Protein AF-A0AAF0HZY5-F1 (afdb_monomer_lite)

Structure (mmCIF, N/CA/C/O backbone):
data_AF-A0AAF0HZY5-F1
#
_entry.id   AF-A0AAF0HZY5-F1
#
loop_
_atom_site.group_PDB
_atom_site.id
_atom_site.type_symbol
_atom_site.label_atom_id
_atom_site.label_alt_id
_atom_site.label_comp_id
_atom_site.label_asym_id
_atom_site.label_entity_id
_atom_site.label_seq_id
_atom_site.pdbx_PDB_ins_code
_atom_site.Cartn_x
_atom_site.Cartn_y
_atom_site.Cartn_z
_atom_site.occupancy
_atom_site.B_iso_or_equiv
_atom_site.auth_seq_id
_atom_site.auth_comp_id
_atom_site.auth_asym_id
_atom_site.auth_atom_id
_atom_site.pdbx_PDB_model_num
ATOM 1 N N . MET A 1 1 ? -10.922 18.268 17.983 1.00 35.72 1 MET A N 1
ATOM 2 C CA . MET A 1 1 ? -12.065 17.343 17.837 1.00 35.72 1 MET A CA 1
ATOM 3 C C . MET A 1 1 ? -12.257 17.090 16.351 1.00 35.72 1 MET A C 1
ATOM 5 O O . MET A 1 1 ? -12.787 17.959 15.672 1.00 35.72 1 MET A O 1
ATOM 9 N N . PHE A 1 2 ? -11.753 15.974 15.823 1.00 40.12 2 PHE A N 1
ATOM 10 C CA . PHE A 1 2 ? -12.024 15.598 14.436 1.00 40.12 2 PHE A CA 1
ATOM 11 C C . PHE A 1 2 ? -13.422 14.986 14.375 1.00 40.12 2 PHE A C 1
ATOM 13 O O . PHE A 1 2 ? -13.675 13.883 14.854 1.00 40.12 2 PHE A O 1
ATOM 20 N N . SER A 1 3 ? -14.362 15.795 13.893 1.00 37.75 3 SER A N 1
ATOM 21 C CA . SER A 1 3 ? -15.756 15.419 13.715 1.00 37.75 3 SER A CA 1
ATOM 22 C C . SER A 1 3 ? -15.888 14.276 12.715 1.00 37.75 3 SER A C 1
ATOM 24 O O . SER A 1 3 ? -15.423 14.371 11.585 1.00 37.75 3 SER A O 1
ATOM 26 N N . ARG A 1 4 ? -16.597 13.238 13.165 1.00 53.62 4 ARG A N 1
ATOM 27 C CA . ARG A 1 4 ? -17.227 12.132 12.429 1.00 53.62 4 ARG A CA 1
ATOM 28 C C . ARG A 1 4 ? -17.635 12.485 10.987 1.00 53.62 4 ARG A C 1
ATOM 30 O O . ARG A 1 4 ? -18.792 12.819 10.733 1.00 53.62 4 ARG A O 1
ATOM 37 N N . LEU A 1 5 ? -16.719 12.333 10.035 1.00 50.88 5 LEU A N 1
ATOM 38 C CA . LEU A 1 5 ? -17.015 12.389 8.603 1.00 50.88 5 LEU A CA 1
ATOM 39 C C . LEU A 1 5 ? -17.032 10.983 7.997 1.00 50.88 5 LEU A C 1
ATOM 41 O O . LEU A 1 5 ? -16.390 10.716 6.993 1.00 50.88 5 LEU A O 1
ATOM 45 N N . ILE A 1 6 ? -17.879 10.106 8.543 1.00 53.88 6 ILE A N 1
ATOM 46 C CA . ILE A 1 6 ? -18.471 9.033 7.733 1.00 53.88 6 ILE A CA 1
ATOM 47 C C . ILE A 1 6 ? -19.666 9.662 7.004 1.00 53.88 6 ILE A C 1
ATOM 49 O O . ILE A 1 6 ? -20.825 9.478 7.371 1.00 53.88 6 ILE A O 1
ATOM 53 N N . ARG A 1 7 ? -19.389 10.520 6.017 1.00 43.50 7 ARG A N 1
ATOM 54 C CA . ARG A 1 7 ? -20.406 11.116 5.140 1.00 43.50 7 ARG A CA 1
ATOM 55 C C . ARG A 1 7 ? -20.043 10.824 3.692 1.00 43.50 7 ARG A C 1
ATOM 57 O O . ARG A 1 7 ? -19.368 11.606 3.039 1.00 43.50 7 ARG A O 1
ATOM 64 N N . GLY A 1 8 ? -20.573 9.706 3.207 1.00 43.16 8 GLY A N 1
ATOM 65 C CA . GLY A 1 8 ? -20.748 9.453 1.785 1.00 43.16 8 GLY A CA 1
ATOM 66 C C . GLY A 1 8 ? -19.624 8.651 1.152 1.00 43.16 8 GLY A C 1
ATOM 67 O O . GLY A 1 8 ? -18.660 9.205 0.637 1.00 43.16 8 GLY A O 1
ATOM 68 N N . TRP A 1 9 ? -19.857 7.347 1.027 1.00 47.81 9 TRP A N 1
ATOM 69 C CA . TRP A 1 9 ? -19.315 6.498 -0.037 1.00 47.81 9 TRP A CA 1
ATOM 70 C C . TRP A 1 9 ? -19.833 6.959 -1.425 1.00 47.81 9 TRP A C 1
ATOM 72 O O . TRP A 1 9 ? -20.389 6.184 -2.194 1.00 47.81 9 TRP A O 1
ATOM 82 N N . GLY A 1 10 ? -19.733 8.258 -1.723 1.00 48.91 10 GLY A N 1
ATOM 83 C CA . GLY A 1 10 ? -20.044 8.857 -3.022 1.00 48.91 10 GLY A CA 1
ATOM 84 C C . GLY A 1 10 ? -18.838 8.850 -3.961 1.00 48.91 10 GLY A C 1
ATOM 85 O O . GLY A 1 10 ? -19.007 8.876 -5.174 1.00 48.91 10 GLY A O 1
ATOM 86 N N . ASN A 1 11 ? -17.627 8.724 -3.411 1.00 62.06 11 ASN A N 1
ATOM 87 C CA . ASN A 1 11 ? -16.395 8.540 -4.166 1.00 62.06 11 ASN A CA 1
ATOM 88 C C . ASN A 1 11 ? -15.749 7.236 -3.710 1.00 62.06 11 ASN A C 1
ATOM 90 O O . ASN A 1 11 ? -15.389 7.095 -2.545 1.00 62.06 11 ASN A O 1
ATOM 94 N N . LYS A 1 12 ? -15.652 6.263 -4.613 1.00 81.75 12 LYS A N 1
ATOM 95 C CA . LYS A 1 12 ? -15.079 4.949 -4.319 1.00 81.75 12 LYS A CA 1
ATOM 96 C C . LYS A 1 12 ? -13.620 5.100 -3.824 1.00 81.75 12 LYS A C 1
ATOM 98 O O . LYS A 1 12 ? -12.909 5.896 -4.443 1.00 81.75 12 LYS A O 1
ATOM 103 N N . PRO A 1 13 ? -13.173 4.427 -2.743 1.00 84.19 13 PRO A N 1
ATOM 104 C CA . PRO A 1 13 ? -11.830 4.608 -2.172 1.00 84.19 13 PRO A CA 1
ATOM 105 C C . PRO A 1 13 ? -10.700 4.496 -3.199 1.00 84.19 13 PRO A C 1
ATOM 107 O O . PRO A 1 13 ? -9.785 5.311 -3.204 1.00 84.19 13 PRO A O 1
ATOM 110 N N . GLU A 1 14 ? -10.822 3.582 -4.159 1.00 85.12 14 GLU A N 1
ATOM 111 C CA . GLU A 1 14 ? -9.851 3.396 -5.237 1.00 85.12 14 GLU A CA 1
ATOM 112 C C . GLU A 1 14 ? -9.713 4.612 -6.177 1.00 85.12 14 GLU A C 1
ATOM 114 O O . GLU A 1 14 ? -8.709 4.781 -6.860 1.00 85.12 14 GLU A O 1
ATOM 119 N N . LYS A 1 15 ? -10.718 5.497 -6.210 1.00 85.69 15 LYS A N 1
ATOM 120 C CA . LYS A 1 15 ? -10.657 6.775 -6.938 1.00 85.69 15 LYS A CA 1
ATOM 121 C C . LYS A 1 15 ? -10.085 7.912 -6.097 1.00 85.69 15 LYS A C 1
ATOM 123 O O . LYS A 1 15 ? -9.658 8.911 -6.664 1.00 85.69 15 LYS A O 1
ATOM 128 N N . GLN A 1 16 ? -10.145 7.797 -4.770 1.00 88.06 16 GLN A N 1
ATOM 129 C CA . GLN A 1 16 ? -9.599 8.796 -3.848 1.00 88.06 16 GLN A CA 1
ATOM 130 C C . GLN A 1 16 ? -8.092 8.618 -3.653 1.00 88.06 16 GLN A C 1
ATOM 132 O O . GLN A 1 16 ? -7.398 9.602 -3.419 1.00 88.06 16 GLN A O 1
ATOM 137 N N . TYR A 1 17 ? -7.609 7.382 -3.796 1.00 91.75 17 TYR A N 1
ATOM 138 C CA . TYR A 1 17 ? -6.205 7.005 -3.640 1.00 91.75 17 TYR A CA 1
ATOM 139 C C . TYR A 1 17 ? -5.677 6.327 -4.919 1.00 91.75 17 TYR A C 1
ATOM 141 O O . TYR A 1 17 ? -5.406 5.120 -4.918 1.00 91.75 17 TYR A O 1
ATOM 149 N N . PRO A 1 18 ? -5.642 7.037 -6.064 1.00 92.44 18 PRO A N 1
ATOM 150 C CA . PRO A 1 18 ? -5.316 6.438 -7.356 1.00 92.44 18 PRO A CA 1
ATOM 151 C C . PRO A 1 18 ? -3.874 5.925 -7.444 1.00 92.44 18 PRO A C 1
ATOM 153 O O . PRO A 1 18 ? -3.650 4.902 -8.094 1.00 92.44 18 PRO A O 1
ATOM 156 N N . ALA A 1 19 ? -2.905 6.583 -6.797 1.00 93.19 19 ALA A N 1
ATOM 157 C CA . ALA A 1 19 ? -1.509 6.149 -6.848 1.00 93.19 19 ALA A CA 1
ATOM 158 C C . ALA A 1 19 ? -1.322 4.827 -6.089 1.00 93.19 19 ALA A C 1
ATOM 160 O O . ALA A 1 19 ? -0.772 3.862 -6.625 1.00 93.19 19 ALA A O 1
ATOM 161 N N . LEU A 1 20 ? -1.870 4.746 -4.875 1.00 94.00 20 LEU A N 1
ATOM 162 C CA . LEU A 1 20 ? -1.864 3.530 -4.072 1.00 94.00 20 LEU A CA 1
ATOM 163 C C . LEU A 1 20 ? -2.684 2.412 -4.727 1.00 94.00 20 LEU A C 1
ATOM 165 O O . LEU A 1 20 ? -2.265 1.259 -4.719 1.00 94.00 20 LEU A O 1
ATOM 169 N N . THR A 1 21 ? -3.816 2.736 -5.354 1.00 94.25 21 THR A N 1
ATOM 170 C CA . THR A 1 21 ? -4.608 1.751 -6.109 1.00 94.25 21 THR A CA 1
ATOM 171 C C . THR A 1 21 ? -3.794 1.142 -7.244 1.00 94.25 21 THR A C 1
ATOM 173 O O . THR A 1 21 ? -3.762 -0.080 -7.381 1.00 94.25 21 THR A O 1
ATOM 176 N N . GLY A 1 22 ? -3.126 1.974 -8.049 1.00 91.88 22 GLY A N 1
ATOM 177 C CA . GLY A 1 22 ? -2.277 1.503 -9.142 1.00 91.88 22 GLY A CA 1
ATOM 178 C C . GLY A 1 22 ? -1.144 0.612 -8.639 1.00 91.88 22 GLY A C 1
ATOM 179 O O . GLY A 1 22 ? -0.914 -0.459 -9.190 1.00 91.88 22 GLY A O 1
ATOM 180 N N . MET A 1 23 ? -0.494 1.001 -7.541 1.00 93.94 23 MET A N 1
ATOM 181 C CA . MET A 1 23 ? 0.536 0.187 -6.896 1.00 93.94 23 MET A CA 1
ATOM 182 C C . MET A 1 23 ? 0.004 -1.200 -6.508 1.00 93.94 23 MET A C 1
ATOM 184 O O . MET A 1 23 ? 0.557 -2.208 -6.936 1.00 93.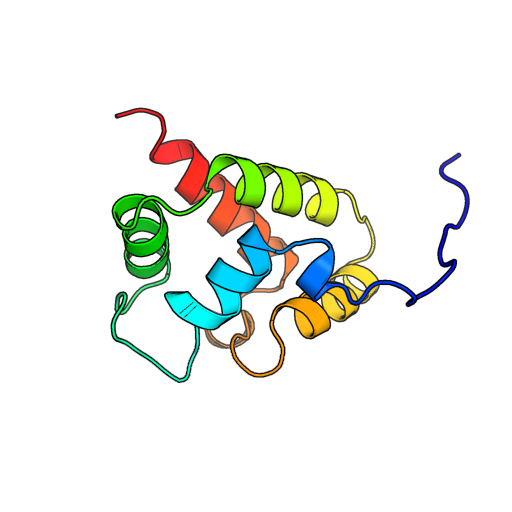94 23 MET A O 1
ATOM 188 N N . LEU A 1 24 ? -1.098 -1.264 -5.756 1.00 93.69 24 LEU A N 1
ATOM 189 C CA . LEU A 1 24 ? -1.620 -2.529 -5.231 1.00 93.69 24 LEU A CA 1
ATOM 190 C C . LEU A 1 24 ? -2.189 -3.447 -6.311 1.00 93.69 24 LEU A C 1
ATOM 192 O O . LEU A 1 24 ? -2.003 -4.655 -6.241 1.00 93.69 24 LEU A O 1
ATOM 196 N N . ARG A 1 25 ? -2.892 -2.881 -7.295 1.00 93.00 25 ARG A N 1
ATOM 197 C CA . ARG A 1 25 ? -3.622 -3.667 -8.297 1.00 93.00 25 ARG A CA 1
ATOM 198 C C . ARG A 1 25 ? -2.823 -3.995 -9.548 1.00 93.00 25 ARG A C 1
ATOM 200 O O . ARG A 1 25 ? -3.252 -4.847 -10.311 1.00 93.00 25 ARG A O 1
ATOM 207 N N . VAL A 1 26 ? -1.716 -3.301 -9.796 1.00 90.44 26 VAL A N 1
ATOM 208 C CA . VAL A 1 26 ? -0.891 -3.532 -10.991 1.00 90.44 26 VAL A CA 1
ATOM 209 C C . VAL A 1 26 ? 0.447 -4.134 -10.598 1.00 90.44 26 VAL A C 1
ATOM 211 O O . VAL A 1 26 ? 0.785 -5.211 -11.066 1.00 90.44 26 VAL A O 1
ATOM 214 N N . PHE A 1 27 ? 1.188 -3.470 -9.710 1.00 90.69 27 PHE A N 1
ATOM 215 C CA . PHE A 1 27 ? 2.566 -3.861 -9.401 1.00 90.69 27 PHE A CA 1
ATOM 216 C C . PHE A 1 27 ? 2.648 -4.968 -8.359 1.00 90.69 27 PHE A C 1
ATOM 218 O O . PHE A 1 27 ? 3.509 -5.834 -8.450 1.00 90.69 27 PHE A O 1
ATOM 225 N N . LEU A 1 28 ? 1.767 -4.923 -7.361 1.00 90.06 28 LEU A N 1
ATOM 226 C CA . LEU A 1 28 ? 1.745 -5.881 -6.258 1.00 90.06 28 LEU A CA 1
ATOM 227 C C . LEU A 1 28 ? 0.623 -6.918 -6.417 1.00 90.06 28 LEU A C 1
ATOM 229 O O . LEU A 1 28 ? 0.357 -7.664 -5.478 1.00 90.06 28 LEU A O 1
ATOM 233 N N . SER A 1 29 ? -0.059 -6.967 -7.567 1.00 88.75 29 SER A N 1
ATOM 234 C CA . SER A 1 29 ? -1.165 -7.908 -7.759 1.00 88.75 29 SER A CA 1
ATOM 235 C C . SER A 1 29 ? -0.687 -9.353 -7.617 1.00 88.75 29 SER A C 1
ATOM 237 O O . SER A 1 29 ? 0.350 -9.743 -8.140 1.00 88.75 29 SER A O 1
ATOM 239 N N . CYS A 1 30 ? -1.481 -10.185 -6.948 1.00 80.12 30 CYS A N 1
ATOM 240 C CA . CYS A 1 30 ? -1.245 -11.621 -6.830 1.00 80.12 30 CYS A CA 1
ATOM 241 C C . CYS A 1 30 ? -1.539 -12.400 -8.122 1.00 80.12 30 CYS A C 1
ATOM 243 O O . CYS A 1 30 ? -1.320 -13.611 -8.165 1.00 80.12 30 CYS A O 1
ATOM 245 N N . HIS A 1 31 ? -2.042 -11.726 -9.160 1.00 77.81 31 HIS A N 1
ATOM 246 C CA . HIS A 1 31 ? -2.332 -12.324 -10.460 1.00 77.81 31 HIS A CA 1
ATOM 247 C C . HIS A 1 31 ? -1.170 -12.219 -11.454 1.00 77.81 31 HIS A C 1
ATOM 249 O O . HIS A 1 31 ? -1.200 -12.913 -12.472 1.00 77.81 31 HIS A O 1
ATOM 255 N N . HIS A 1 32 ? -0.159 -11.395 -11.163 1.00 69.94 32 HIS A N 1
ATOM 256 C CA . HIS A 1 32 ? 0.973 -11.142 -12.051 1.00 69.94 32 HIS A CA 1
ATOM 257 C C . HIS A 1 32 ? 2.282 -11.087 -11.252 1.00 69.94 32 HIS A C 1
ATOM 259 O O . HIS A 1 32 ? 2.386 -10.343 -10.284 1.00 69.94 32 HIS A O 1
ATOM 265 N N . ASP A 1 33 ? 3.290 -11.857 -11.662 1.00 71.25 33 ASP A N 1
ATOM 266 C CA . ASP A 1 33 ? 4.644 -11.881 -11.083 1.00 71.25 33 ASP A CA 1
ATOM 267 C C . ASP A 1 33 ? 5.666 -11.090 -11.923 1.00 71.25 33 ASP A C 1
ATOM 269 O O . ASP A 1 33 ? 6.869 -11.115 -11.662 1.00 71.25 33 ASP A O 1
ATOM 273 N N . ASP A 1 34 ? 5.181 -10.315 -12.898 1.00 79.19 34 ASP A N 1
ATOM 274 C CA . ASP A 1 34 ? 5.992 -9.582 -13.879 1.00 79.19 34 ASP A CA 1
ATOM 275 C C . ASP A 1 34 ? 6.899 -8.498 -13.258 1.00 79.19 34 ASP A C 1
ATOM 277 O O . ASP A 1 34 ? 7.847 -8.035 -13.895 1.00 79.19 34 ASP A O 1
ATOM 281 N N . PHE A 1 35 ? 6.619 -8.077 -12.019 1.00 80.31 35 PHE A N 1
ATOM 282 C CA . PHE A 1 35 ? 7.271 -6.934 -11.368 1.00 80.31 35 PHE A CA 1
ATOM 283 C C . PHE A 1 35 ? 8.245 -7.304 -10.242 1.00 80.31 35 PHE A C 1
ATOM 285 O O . PHE A 1 35 ? 8.885 -6.408 -9.687 1.00 80.31 35 PHE A O 1
ATOM 292 N N . GLY A 1 36 ? 8.394 -8.590 -9.913 1.00 82.50 36 GLY A N 1
ATOM 293 C CA . GLY A 1 36 ? 9.333 -9.068 -8.894 1.00 82.50 36 GLY A CA 1
ATOM 294 C C . GLY A 1 36 ? 8.813 -10.263 -8.098 1.00 82.50 36 GLY A C 1
ATOM 295 O O . GLY A 1 36 ? 7.641 -10.612 -8.175 1.00 82.50 36 GLY A O 1
ATO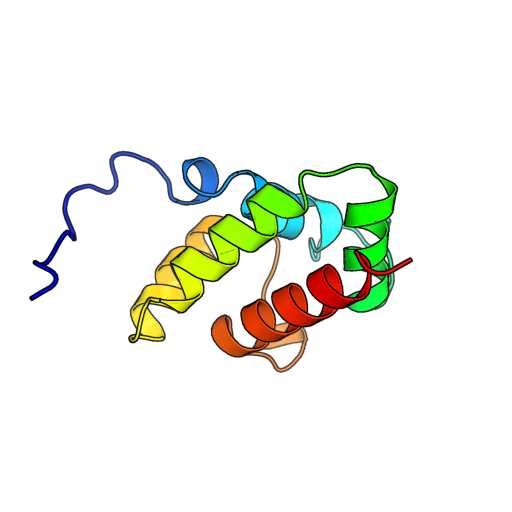M 296 N N . ASN A 1 37 ? 9.687 -10.874 -7.293 1.00 83.06 37 ASN A N 1
ATOM 297 C CA . ASN A 1 37 ? 9.332 -11.997 -6.413 1.00 83.06 37 ASN A CA 1
ATOM 298 C C . ASN A 1 37 ? 9.189 -11.568 -4.945 1.00 83.06 37 ASN A C 1
ATOM 300 O O . ASN A 1 37 ? 8.643 -12.303 -4.123 1.00 83.06 37 ASN A O 1
ATOM 304 N N . THR A 1 38 ? 9.695 -10.383 -4.602 1.00 88.19 38 THR A N 1
ATOM 305 C CA . THR A 1 38 ? 9.631 -9.795 -3.259 1.00 88.19 38 THR A CA 1
ATOM 306 C C . THR A 1 38 ? 8.931 -8.439 -3.287 1.00 88.19 38 THR A C 1
ATOM 308 O O . THR A 1 38 ? 8.915 -7.762 -4.315 1.00 88.19 38 THR A O 1
ATOM 311 N N . LEU A 1 39 ? 8.376 -8.013 -2.145 1.00 88.12 39 LEU A N 1
ATOM 312 C CA . LEU A 1 39 ? 7.760 -6.687 -2.019 1.00 88.12 39 LEU A CA 1
ATOM 313 C C . LEU A 1 39 ? 8.748 -5.569 -2.366 1.00 88.12 39 LEU A C 1
ATOM 315 O O . LEU A 1 39 ? 8.369 -4.608 -3.022 1.00 88.12 39 LEU A O 1
ATOM 319 N N . GLU A 1 40 ? 10.008 -5.695 -1.956 1.00 89.44 40 GLU A N 1
ATOM 320 C CA . GLU A 1 40 ? 11.058 -4.726 -2.267 1.00 89.44 40 GLU A CA 1
ATOM 321 C C . GLU A 1 40 ? 11.301 -4.611 -3.776 1.00 89.44 40 GLU A C 1
ATOM 323 O O . GLU A 1 40 ? 11.333 -3.502 -4.298 1.00 89.44 40 GLU A O 1
ATOM 328 N N . GLU A 1 41 ? 11.409 -5.734 -4.490 1.00 88.88 41 GLU A N 1
ATOM 329 C CA . GLU A 1 41 ? 11.572 -5.731 -5.950 1.00 88.88 41 GLU A CA 1
ATOM 330 C C . GLU A 1 41 ? 10.353 -5.130 -6.659 1.00 88.88 41 GLU A C 1
ATOM 332 O O . GLU A 1 41 ? 10.508 -4.310 -7.561 1.00 88.88 41 GLU A O 1
ATOM 337 N N . MET A 1 42 ? 9.140 -5.478 -6.219 1.00 90.94 42 MET A N 1
ATOM 338 C CA . MET A 1 42 ? 7.900 -4.935 -6.787 1.00 90.94 42 MET A CA 1
ATOM 339 C C . MET A 1 42 ? 7.774 -3.423 -6.557 1.00 90.94 42 MET A C 1
ATOM 341 O O . MET A 1 42 ? 7.375 -2.678 -7.45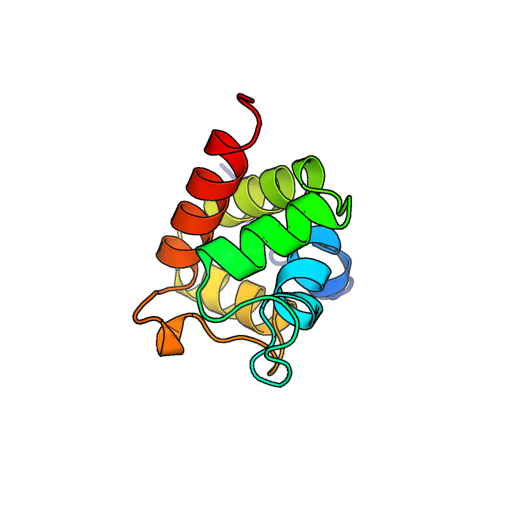7 1.00 90.94 42 MET A O 1
ATOM 345 N N . LEU A 1 43 ? 8.140 -2.941 -5.365 1.00 90.75 43 LEU A N 1
ATOM 346 C CA . LEU A 1 43 ? 8.170 -1.511 -5.050 1.00 90.75 43 LEU A CA 1
ATOM 347 C C . LEU A 1 43 ? 9.260 -0.785 -5.842 1.00 90.75 43 LEU A C 1
ATOM 349 O O . LEU A 1 43 ? 9.004 0.300 -6.363 1.00 90.75 43 LEU A O 1
ATOM 353 N N . GLN A 1 44 ? 10.433 -1.396 -6.011 1.00 89.56 44 GLN A N 1
ATOM 354 C CA . GLN A 1 44 ? 11.488 -0.836 -6.847 1.00 89.56 44 GLN A CA 1
ATOM 355 C C . GLN A 1 44 ? 11.026 -0.727 -8.304 1.00 89.56 44 GLN A C 1
ATOM 357 O O . GLN A 1 44 ? 11.237 0.311 -8.933 1.00 89.56 44 GLN A O 1
ATOM 362 N N . SER A 1 45 ? 10.330 -1.745 -8.821 1.00 89.81 45 SER A N 1
ATOM 363 C CA . SER A 1 45 ? 9.708 -1.723 -10.147 1.00 89.81 45 SER A CA 1
ATOM 364 C C . SER A 1 45 ? 8.717 -0.568 -10.288 1.00 89.81 45 SER A C 1
ATOM 366 O O . SER A 1 45 ? 8.740 0.117 -11.310 1.00 89.81 45 SER A O 1
ATOM 368 N N . TYR A 1 46 ? 7.902 -0.280 -9.268 1.00 90.12 46 TYR A N 1
ATOM 369 C CA . TYR A 1 46 ? 7.013 0.890 -9.261 1.00 90.12 46 TYR A CA 1
ATOM 370 C C . TYR A 1 46 ? 7.795 2.205 -9.441 1.00 90.12 46 TYR A C 1
ATOM 372 O O . TYR A 1 46 ? 7.414 3.049 -10.255 1.00 90.12 46 TYR A O 1
ATOM 380 N N . VAL A 1 47 ? 8.931 2.363 -8.754 1.00 88.81 47 VAL A N 1
ATOM 381 C CA . VAL A 1 47 ? 9.805 3.541 -8.898 1.00 88.81 47 VAL A CA 1
ATOM 382 C C . VAL A 1 47 ? 10.455 3.600 -10.285 1.00 88.81 47 VAL A C 1
ATOM 384 O O . VAL A 1 47 ? 10.427 4.646 -10.936 1.00 88.81 47 VAL A O 1
ATOM 387 N N . THR A 1 48 ? 10.998 2.483 -10.777 1.00 89.00 48 THR A N 1
ATOM 388 C CA . THR A 1 48 ? 11.673 2.403 -12.084 1.00 89.00 48 THR A CA 1
ATOM 389 C C . THR A 1 48 ? 10.730 2.697 -13.252 1.00 89.00 48 THR A C 1
ATOM 391 O O . THR A 1 48 ? 11.156 3.275 -14.248 1.00 89.00 48 THR A O 1
ATOM 394 N N . HIS A 1 49 ? 9.441 2.375 -13.124 1.00 88.38 49 HIS A N 1
ATOM 395 C CA . HIS A 1 49 ? 8.422 2.684 -14.133 1.00 88.38 49 HIS A CA 1
ATOM 396 C C . HIS A 1 49 ? 7.898 4.132 -14.060 1.00 88.38 49 HIS A C 1
ATOM 398 O O . HIS A 1 49 ? 6.896 4.450 -14.697 1.00 88.38 49 HIS A O 1
ATOM 404 N N . HIS A 1 50 ? 8.567 5.025 -13.316 1.00 86.81 50 HIS A N 1
ATOM 405 C CA . HIS A 1 50 ? 8.204 6.441 -13.169 1.00 86.81 50 HIS A CA 1
ATOM 406 C C . HIS A 1 50 ? 6.773 6.669 -12.655 1.00 86.81 50 HIS A C 1
ATOM 408 O O . HIS A 1 50 ? 6.115 7.652 -13.006 1.00 86.81 50 HIS A O 1
ATOM 414 N N . MET A 1 51 ? 6.286 5.761 -11.812 1.00 91.06 51 MET A N 1
ATOM 415 C CA . MET A 1 51 ? 4.976 5.896 -11.186 1.00 91.06 51 MET A CA 1
ATOM 416 C C . MET A 1 51 ? 4.970 7.036 -10.146 1.00 91.06 51 MET A C 1
ATOM 418 O O . MET A 1 51 ? 6.031 7.451 -9.671 1.00 91.06 51 MET A O 1
ATOM 422 N N . PRO A 1 52 ? 3.794 7.571 -9.762 1.00 91.56 52 PRO A N 1
ATOM 423 C CA . PRO A 1 52 ? 3.697 8.721 -8.861 1.00 91.56 52 PRO A CA 1
ATOM 424 C C . PRO A 1 52 ? 4.012 8.327 -7.403 1.00 91.56 52 PRO A C 1
ATOM 426 O O . PRO A 1 52 ? 3.130 8.024 -6.596 1.00 91.56 52 PRO A O 1
ATOM 429 N N . VAL A 1 53 ? 5.308 8.256 -7.069 1.00 91.31 53 VAL A N 1
ATOM 430 C CA . VAL A 1 53 ? 5.825 7.852 -5.745 1.00 91.31 53 VAL A CA 1
ATOM 431 C C . VAL A 1 53 ? 5.479 8.873 -4.663 1.00 91.31 53 VAL A C 1
ATOM 433 O O . VAL A 1 53 ? 5.154 8.491 -3.538 1.00 91.31 53 VAL A O 1
ATOM 436 N N . LEU A 1 54 ? 5.543 10.169 -4.977 1.00 91.50 54 LEU A N 1
ATOM 437 C CA . LEU A 1 54 ? 5.248 11.228 -4.012 1.00 91.50 54 LEU A CA 1
ATOM 438 C C . LEU A 1 54 ? 3.772 11.196 -3.599 1.00 91.50 54 LEU A C 1
ATOM 440 O O . LEU A 1 54 ? 3.451 11.285 -2.416 1.00 91.50 54 LEU A O 1
ATOM 444 N N . GLU A 1 55 ? 2.884 11.020 -4.570 1.00 92.62 55 GLU A N 1
ATOM 445 C CA . GLU A 1 55 ? 1.446 10.898 -4.381 1.00 92.62 55 GLU A CA 1
ATOM 446 C C . GLU A 1 55 ? 1.122 9.640 -3.580 1.00 92.62 55 GLU A C 1
ATOM 448 O O . GLU A 1 55 ? 0.429 9.743 -2.573 1.00 92.62 55 GLU A O 1
ATOM 453 N N . ALA A 1 56 ? 1.706 8.488 -3.933 1.00 92.69 56 ALA A N 1
ATOM 454 C CA . ALA A 1 56 ? 1.531 7.256 -3.165 1.00 92.69 56 ALA A CA 1
ATOM 455 C C . ALA A 1 56 ? 1.951 7.439 -1.697 1.00 92.69 56 ALA A C 1
ATOM 457 O O . ALA A 1 56 ? 1.220 7.055 -0.788 1.00 92.69 56 ALA A O 1
ATOM 458 N N . ARG A 1 57 ? 3.088 8.097 -1.432 1.00 94.00 57 ARG A N 1
ATOM 459 C CA . ARG A 1 57 ? 3.526 8.399 -0.058 1.00 94.00 57 ARG A CA 1
ATOM 460 C C . ARG A 1 57 ? 2.552 9.327 0.667 1.00 94.00 57 ARG A C 1
ATOM 462 O O . ARG A 1 57 ? 2.241 9.086 1.832 1.00 94.00 57 ARG A O 1
ATOM 469 N N . ASN A 1 58 ? 2.045 10.362 0.005 1.00 93.50 58 ASN A N 1
ATOM 470 C CA . ASN A 1 58 ? 1.061 11.268 0.600 1.00 93.50 58 ASN A CA 1
ATOM 471 C C .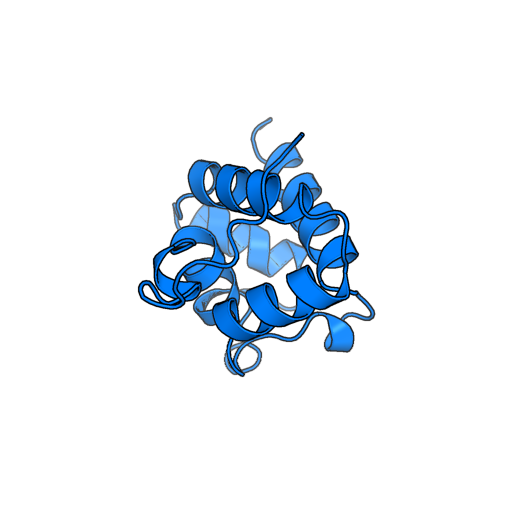 ASN A 1 58 ? -0.251 10.542 0.935 1.00 93.50 58 ASN A C 1
ATOM 473 O O . ASN A 1 58 ? -0.779 10.712 2.033 1.00 93.50 58 ASN A O 1
ATOM 477 N N . GLU A 1 59 ? -0.740 9.694 0.030 1.00 93.81 59 GLU A N 1
ATOM 478 C CA . GLU A 1 59 ? -1.927 8.858 0.236 1.00 93.81 59 GLU A CA 1
ATOM 479 C C . GLU A 1 59 ? -1.737 7.899 1.423 1.00 93.81 59 GLU A C 1
ATOM 481 O O . GLU A 1 59 ? -2.585 7.844 2.315 1.00 93.81 59 GLU A O 1
ATOM 486 N N . ILE A 1 60 ? -0.588 7.218 1.500 1.00 95.00 60 ILE A N 1
ATOM 487 C CA . ILE A 1 60 ? -0.236 6.341 2.627 1.00 95.00 60 ILE A CA 1
ATOM 488 C C . ILE A 1 60 ? -0.182 7.129 3.944 1.00 95.00 60 ILE A C 1
ATOM 490 O O . ILE A 1 60 ? -0.688 6.660 4.962 1.00 95.00 60 ILE A O 1
ATOM 494 N N . SER A 1 61 ? 0.394 8.335 3.941 1.00 93.75 61 SER A N 1
ATOM 495 C CA . SER A 1 61 ? 0.460 9.198 5.129 1.00 93.75 61 SER A CA 1
ATOM 496 C C . SER A 1 61 ? -0.931 9.550 5.659 1.00 93.75 61 SER A C 1
ATOM 498 O O . SER A 1 61 ? -1.160 9.483 6.864 1.00 93.75 61 SER A O 1
ATOM 500 N N . ILE A 1 62 ? -1.877 9.872 4.769 1.00 92.94 62 ILE A N 1
ATOM 501 C CA . ILE A 1 62 ? -3.276 10.142 5.133 1.00 92.94 62 ILE A CA 1
ATOM 502 C C . ILE A 1 62 ? -3.918 8.892 5.743 1.00 92.94 62 ILE A C 1
ATOM 504 O O . ILE A 1 62 ? -4.538 8.972 6.799 1.00 92.94 62 ILE A O 1
ATOM 508 N N . LEU A 1 63 ? -3.737 7.727 5.118 1.00 92.56 63 LEU A N 1
ATOM 509 C CA . LEU A 1 63 ? -4.325 6.469 5.588 1.00 92.56 63 LEU A CA 1
ATOM 510 C C . LEU A 1 63 ? -3.770 6.035 6.952 1.00 92.56 63 LEU A C 1
ATOM 512 O O . LEU A 1 63 ? -4.517 5.548 7.799 1.00 92.56 63 LEU A O 1
ATOM 516 N N . LEU A 1 64 ? -2.483 6.270 7.211 1.00 93.19 64 LEU A N 1
ATOM 517 C CA . LEU A 1 64 ? -1.855 5.958 8.497 1.00 93.19 64 LEU A CA 1
ATOM 518 C C . LEU A 1 64 ? -2.329 6.858 9.652 1.00 93.19 64 LEU A C 1
ATOM 520 O O . LEU A 1 64 ? -2.126 6.483 10.808 1.00 93.19 64 LEU A O 1
ATOM 524 N N . GLN A 1 65 ? -2.981 7.996 9.374 1.00 91.62 65 GLN A N 1
ATOM 525 C CA . GLN A 1 65 ? -3.592 8.848 10.407 1.00 91.62 65 GLN A CA 1
ATOM 526 C C . GLN A 1 65 ? -4.860 8.239 11.015 1.00 91.62 65 GLN A C 1
ATOM 528 O O . GLN A 1 65 ? -5.280 8.674 12.087 1.00 91.62 65 GLN A O 1
ATOM 533 N N . HIS A 1 66 ? -5.476 7.241 10.372 1.00 88.19 66 HIS A N 1
ATOM 534 C CA . HIS A 1 66 ? -6.571 6.502 10.995 1.00 88.19 66 HIS A CA 1
ATOM 535 C C . HIS A 1 66 ? -6.037 5.744 12.212 1.00 88.19 66 HIS A C 1
ATOM 537 O O . HIS A 1 66 ? -5.099 4.961 12.091 1.00 88.19 66 HIS A O 1
ATOM 543 N N . GLU A 1 67 ? -6.635 5.950 13.385 1.00 83.94 67 GLU A N 1
ATOM 544 C CA . GLU A 1 67 ? -6.255 5.244 14.620 1.00 83.94 67 GLU A CA 1
ATOM 545 C C . GLU A 1 67 ? -6.884 3.844 14.707 1.00 83.94 67 GLU A C 1
ATOM 547 O O . GLU A 1 67 ? -6.371 2.978 15.409 1.00 83.94 67 GLU A O 1
ATOM 552 N N . ASN A 1 68 ? -7.985 3.609 13.983 1.00 91.00 68 ASN A N 1
ATOM 553 C CA . ASN A 1 68 ? -8.718 2.349 14.003 1.00 91.00 68 ASN A CA 1
ATOM 554 C C . ASN A 1 68 ? -8.289 1.427 12.850 1.00 91.00 68 ASN A C 1
ATOM 556 O O . ASN A 1 68 ? -8.513 1.735 11.678 1.00 91.00 68 ASN A O 1
ATOM 560 N N . ASP A 1 69 ? -7.729 0.270 13.199 1.00 91.56 69 ASP A N 1
ATOM 561 C CA . ASP A 1 69 ? -7.306 -0.746 12.236 1.00 91.56 69 ASP A CA 1
ATOM 562 C C . ASP A 1 69 ? -8.478 -1.386 11.486 1.00 91.56 69 ASP A C 1
ATOM 564 O O . ASP A 1 69 ? -8.321 -1.720 10.317 1.00 91.56 69 ASP A O 1
ATOM 568 N N . ASP A 1 70 ? -9.664 -1.506 12.086 1.00 90.69 70 ASP A N 1
ATOM 569 C CA . ASP A 1 70 ? -10.838 -2.066 11.404 1.00 90.69 70 ASP A CA 1
ATOM 570 C C . ASP A 1 70 ? -11.322 -1.151 10.273 1.00 90.69 70 ASP A C 1
ATOM 572 O O . ASP A 1 70 ? -11.658 -1.614 9.182 1.00 90.69 70 ASP A O 1
ATOM 576 N N . GLU A 1 71 ? -11.316 0.164 10.507 1.00 90.06 71 GLU A N 1
ATOM 577 C CA . GLU A 1 71 ? -11.654 1.153 9.480 1.00 90.06 71 GLU A CA 1
ATOM 578 C C . GLU A 1 71 ? -10.608 1.147 8.360 1.00 90.06 71 GLU A C 1
ATOM 580 O O . GLU A 1 71 ? -10.962 1.100 7.179 1.00 90.06 71 GLU A O 1
ATOM 585 N N . LEU A 1 72 ? -9.323 1.107 8.728 1.00 92.50 72 LEU A N 1
ATOM 586 C CA . LEU A 1 72 ? -8.223 0.994 7.775 1.00 92.50 72 LEU A CA 1
ATOM 587 C C . LEU A 1 72 ? -8.341 -0.285 6.936 1.00 92.50 72 LEU A C 1
ATOM 589 O O . LEU A 1 72 ? -8.179 -0.234 5.718 1.00 92.50 72 LEU A O 1
ATOM 593 N N . ASN A 1 73 ? -8.683 -1.414 7.560 1.00 92.75 73 ASN A N 1
ATOM 594 C CA . ASN A 1 73 ? -8.878 -2.689 6.879 1.00 92.75 73 ASN A CA 1
ATOM 595 C C . ASN A 1 73 ? -10.003 -2.602 5.840 1.00 92.75 73 ASN A C 1
ATOM 597 O O . ASN A 1 73 ? -9.837 -3.103 4.727 1.00 92.75 73 ASN A O 1
ATOM 601 N N . ILE A 1 74 ? -11.125 -1.951 6.163 1.00 91.62 74 ILE A N 1
ATOM 602 C CA . ILE A 1 74 ? -12.245 -1.761 5.227 1.00 91.62 74 ILE A CA 1
ATOM 603 C C . ILE A 1 74 ? -11.814 -0.904 4.032 1.00 91.62 74 ILE A C 1
ATOM 605 O O . ILE A 1 74 ? -12.040 -1.293 2.885 1.00 91.62 74 ILE A O 1
ATOM 609 N N . ILE A 1 75 ? -11.176 0.241 4.290 1.00 92.75 75 ILE A N 1
ATOM 610 C CA . ILE A 1 75 ? -10.738 1.172 3.242 1.00 92.75 75 ILE A CA 1
ATOM 611 C C . ILE A 1 75 ? -9.711 0.497 2.331 1.00 92.75 75 ILE A C 1
ATOM 613 O O . ILE A 1 75 ? -9.878 0.486 1.114 1.00 92.75 75 ILE A O 1
ATOM 617 N N . MET A 1 76 ? -8.681 -0.116 2.911 1.00 95.06 76 MET A N 1
ATOM 618 C CA . MET A 1 76 ? -7.609 -0.752 2.151 1.00 95.06 76 MET A CA 1
ATOM 619 C C . MET A 1 76 ? -8.085 -1.963 1.358 1.00 95.06 76 MET A C 1
ATOM 621 O O . MET A 1 76 ? -7.665 -2.134 0.218 1.00 95.06 76 MET A O 1
ATOM 625 N N . SER A 1 77 ? -9.012 -2.757 1.899 1.00 93.69 77 SER A N 1
ATOM 626 C CA . SER A 1 77 ? -9.609 -3.867 1.145 1.00 93.69 77 SER A CA 1
ATOM 627 C C . SER A 1 77 ? -10.419 -3.359 -0.051 1.00 93.69 77 SER A C 1
ATOM 629 O O . SER A 1 77 ? -10.384 -3.963 -1.118 1.00 93.69 77 SER A O 1
ATOM 631 N N . ALA A 1 78 ? -11.098 -2.213 0.074 1.00 92.75 78 ALA A N 1
ATOM 632 C CA . ALA A 1 78 ? -11.763 -1.578 -1.062 1.00 92.75 78 ALA A CA 1
ATOM 633 C C . ALA A 1 78 ? -10.761 -1.023 -2.094 1.00 92.75 78 ALA A C 1
ATOM 635 O O . ALA A 1 78 ? -10.975 -1.179 -3.296 1.00 92.75 78 ALA A O 1
ATOM 636 N N . ILE A 1 79 ? -9.650 -0.422 -1.649 1.00 93.94 79 ILE A N 1
ATOM 637 C CA . ILE A 1 79 ? -8.579 0.073 -2.532 1.00 93.94 79 ILE A CA 1
ATOM 638 C C . ILE A 1 79 ? -7.923 -1.085 -3.282 1.00 93.94 79 ILE A C 1
ATOM 640 O O . ILE A 1 79 ? -7.795 -1.012 -4.499 1.00 93.94 79 ILE A O 1
ATOM 644 N N . ALA A 1 80 ? -7.555 -2.167 -2.602 1.00 92.56 80 ALA A N 1
ATOM 645 C CA . ALA A 1 80 ? -6.871 -3.306 -3.206 1.00 92.56 80 ALA A CA 1
ATOM 646 C C . ALA A 1 80 ? -7.797 -4.190 -4.052 1.00 92.56 80 ALA A C 1
ATOM 648 O O . ALA A 1 80 ? -7.358 -4.771 -5.040 1.00 92.56 80 ALA A O 1
ATOM 649 N N . GLY A 1 81 ? -9.086 -4.266 -3.710 1.00 90.12 81 GLY A N 1
ATOM 650 C CA . GLY A 1 81 ? -9.976 -5.266 -4.294 1.00 90.12 81 GLY A CA 1
ATOM 651 C C . GLY A 1 81 ? -9.500 -6.682 -3.952 1.00 90.12 81 GLY A C 1
ATOM 652 O O . GLY A 1 81 ? -8.991 -6.922 -2.858 1.00 90.12 81 GLY A O 1
ATOM 653 N N . ASP A 1 82 ? -9.637 -7.611 -4.897 1.00 90.19 82 ASP A N 1
ATOM 654 C CA . ASP A 1 82 ? -9.131 -8.983 -4.747 1.00 90.19 82 ASP A CA 1
ATOM 655 C C . ASP A 1 82 ? -7.677 -9.154 -5.221 1.00 90.19 82 ASP A C 1
ATOM 657 O O . ASP A 1 82 ? -7.104 -10.228 -5.065 1.00 90.19 82 ASP A O 1
ATOM 661 N N . GLU A 1 83 ? -7.063 -8.083 -5.730 1.00 90.62 83 GLU A N 1
ATOM 662 C CA . GLU A 1 83 ? -5.743 -8.116 -6.366 1.00 90.62 83 GLU A CA 1
ATOM 663 C C . GLU A 1 83 ? -4.599 -8.279 -5.363 1.00 90.62 83 GLU A C 1
ATOM 665 O O . GLU A 1 83 ? -3.596 -8.907 -5.678 1.00 90.62 83 GLU A O 1
ATOM 670 N N . PHE A 1 84 ? -4.719 -7.737 -4.148 1.00 92.25 84 PHE A N 1
ATOM 671 C CA . PHE A 1 84 ? -3.639 -7.788 -3.162 1.00 92.25 84 PHE A CA 1
ATOM 672 C C . PHE A 1 84 ? -4.152 -7.974 -1.738 1.00 92.25 84 PHE A C 1
ATOM 674 O O . PHE A 1 84 ? -5.126 -7.350 -1.313 1.00 92.25 84 PHE A O 1
ATOM 681 N N . ARG A 1 85 ? -3.448 -8.814 -0.968 1.00 92.12 85 ARG A N 1
ATOM 682 C CA . ARG A 1 85 ? -3.713 -9.045 0.456 1.00 92.12 85 ARG A CA 1
ATOM 683 C C . ARG A 1 85 ? -2.395 -9.088 1.239 1.00 92.12 85 ARG A C 1
ATOM 685 O O . ARG A 1 85 ? -1.609 -10.013 1.025 1.00 92.12 85 ARG A O 1
ATOM 692 N N . PRO A 1 86 ? -2.165 -8.179 2.206 1.00 92.75 86 PRO A N 1
ATOM 693 C CA . PRO A 1 86 ? -0.925 -8.156 2.989 1.00 92.75 86 PRO A CA 1
ATOM 694 C C . PRO A 1 86 ? -0.778 -9.394 3.887 1.00 92.75 86 PRO A C 1
ATOM 696 O O . PRO A 1 86 ? 0.333 -9.793 4.222 1.00 92.75 86 PRO A O 1
ATOM 699 N N . ALA A 1 87 ? -1.886 -10.072 4.206 1.00 92.06 87 ALA A N 1
ATOM 700 C CA . ALA A 1 87 ? -1.879 -11.298 4.998 1.00 92.06 87 ALA A CA 1
ATOM 701 C C . ALA A 1 87 ? -1.051 -12.430 4.360 1.00 92.06 87 ALA A C 1
ATOM 703 O O . ALA A 1 87 ? -0.474 -13.235 5.087 1.00 92.06 87 ALA A O 1
ATOM 704 N N . HIS A 1 88 ? -0.937 -12.481 3.024 1.00 89.44 88 HIS A N 1
ATOM 705 C CA . HIS A 1 88 ? -0.070 -13.454 2.340 1.00 89.44 88 HIS A CA 1
ATOM 706 C C . HIS A 1 88 ? 1.423 -13.218 2.619 1.00 89.44 88 HIS A C 1
ATOM 708 O O . HIS A 1 88 ? 2.226 -14.136 2.491 1.00 89.44 88 HIS A O 1
ATOM 714 N N . TRP A 1 89 ? 1.774 -12.011 3.061 1.00 88.75 89 TRP A N 1
ATOM 715 C CA . TRP A 1 89 ? 3.120 -11.596 3.445 1.00 88.75 89 TRP A CA 1
ATOM 716 C C . TRP A 1 89 ? 3.317 -11.572 4.969 1.00 88.75 89 TRP A C 1
ATOM 718 O O . TRP A 1 89 ? 4.341 -11.097 5.450 1.00 88.75 89 TRP A O 1
ATOM 728 N N . GLY A 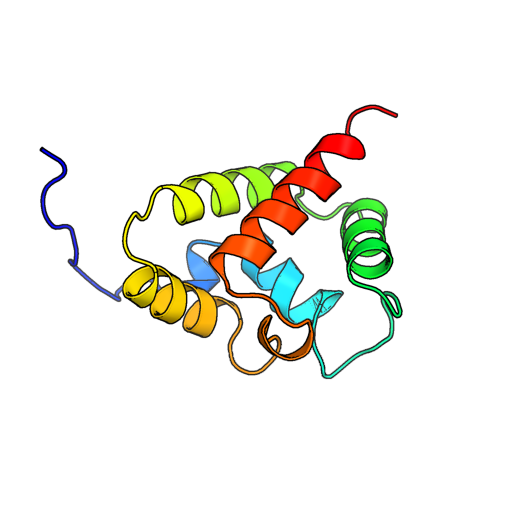1 90 ? 2.346 -12.075 5.743 1.00 92.69 90 GLY A N 1
ATOM 729 C CA . GLY A 1 90 ? 2.383 -12.041 7.208 1.00 92.69 90 GLY A CA 1
ATOM 730 C C . GLY A 1 90 ? 2.161 -10.648 7.807 1.00 92.69 90 GLY A C 1
ATOM 731 O O . GLY A 1 90 ? 2.515 -10.422 8.962 1.00 92.69 90 GLY A O 1
ATOM 732 N N . GLU A 1 91 ? 1.583 -9.717 7.043 1.00 94.00 91 GLU A N 1
ATOM 733 C CA . GLU A 1 91 ? 1.412 -8.317 7.436 1.00 94.00 91 GLU A CA 1
ATOM 734 C C . GLU A 1 91 ? -0.064 -7.931 7.621 1.00 94.00 91 GLU A C 1
ATOM 736 O O . GLU A 1 91 ? -0.969 -8.463 6.973 1.00 94.00 91 GLU A O 1
ATOM 741 N N . THR A 1 92 ? -0.310 -6.954 8.498 1.00 95.94 92 THR A N 1
ATOM 742 C CA . THR A 1 92 ? -1.572 -6.205 8.527 1.00 95.94 92 THR A CA 1
ATOM 743 C C . THR A 1 92 ? -1.511 -5.068 7.514 1.00 95.94 92 THR A C 1
ATOM 745 O O . THR A 1 92 ? -0.431 -4.677 7.073 1.00 95.94 92 THR A O 1
ATOM 748 N N . TRP A 1 93 ? -2.656 -4.466 7.179 1.00 96.19 93 TRP A N 1
ATOM 749 C CA . TRP A 1 93 ? -2.659 -3.277 6.322 1.00 96.19 93 TRP A CA 1
ATOM 750 C C . TRP A 1 93 ? -1.791 -2.150 6.887 1.00 96.19 93 TRP A C 1
ATOM 752 O O . TRP A 1 93 ? -1.047 -1.523 6.140 1.00 96.19 93 TRP A O 1
ATOM 762 N N . ARG A 1 94 ? -1.809 -1.931 8.207 1.00 96.06 94 ARG A N 1
ATOM 763 C CA . ARG A 1 94 ? -0.965 -0.911 8.838 1.00 96.06 94 ARG A CA 1
ATOM 764 C C . ARG A 1 94 ? 0.521 -1.240 8.731 1.00 96.06 94 ARG A C 1
ATOM 766 O O . ARG A 1 94 ? 1.292 -0.371 8.330 1.00 96.06 94 ARG A O 1
ATOM 773 N N . SER A 1 95 ? 0.933 -2.457 9.094 1.00 96.19 95 SER A N 1
ATOM 774 C CA . SER A 1 95 ? 2.356 -2.824 9.050 1.00 96.19 95 SER A CA 1
ATOM 775 C C . SER A 1 95 ? 2.890 -2.789 7.619 1.00 96.19 95 SER A C 1
ATOM 777 O O . SER A 1 95 ? 3.978 -2.266 7.391 1.00 96.19 95 SER A O 1
ATOM 779 N N . PHE A 1 96 ? 2.080 -3.243 6.660 1.00 96.31 96 PHE A N 1
ATOM 780 C CA . PHE A 1 96 ? 2.374 -3.157 5.236 1.00 96.31 96 PHE A CA 1
ATOM 781 C C . PHE A 1 96 ? 2.555 -1.704 4.775 1.00 96.31 96 PHE A C 1
ATOM 783 O O . PHE A 1 96 ? 3.583 -1.360 4.198 1.00 96.31 96 PHE A O 1
ATOM 790 N N . LEU A 1 97 ? 1.610 -0.811 5.087 1.00 96.00 97 LEU A N 1
ATOM 791 C CA . LEU A 1 97 ? 1.695 0.605 4.709 1.00 96.00 97 LEU A CA 1
ATOM 792 C C . LEU A 1 97 ? 2.931 1.299 5.301 1.00 96.00 97 LEU A C 1
ATOM 794 O O . LEU A 1 97 ? 3.571 2.103 4.622 1.00 96.00 97 LEU A O 1
ATOM 798 N N . ILE A 1 98 ? 3.294 0.972 6.545 1.00 95.25 98 ILE A N 1
ATOM 799 C CA . ILE A 1 98 ? 4.523 1.472 7.175 1.00 95.25 98 ILE A CA 1
ATOM 800 C C . ILE A 1 98 ? 5.751 0.985 6.401 1.00 95.25 98 ILE A C 1
ATOM 802 O O . ILE A 1 98 ? 6.612 1.800 6.072 1.00 95.25 98 ILE A O 1
ATOM 806 N N . ARG A 1 99 ? 5.820 -0.309 6.065 1.00 94.06 99 ARG A N 1
ATOM 807 C CA . ARG A 1 99 ? 6.930 -0.877 5.288 1.00 94.06 99 ARG A CA 1
ATOM 808 C C . ARG A 1 99 ? 7.059 -0.203 3.926 1.00 94.06 99 ARG A C 1
ATOM 810 O O . ARG A 1 99 ? 8.141 0.279 3.606 1.00 94.06 99 ARG A O 1
ATOM 817 N N . VAL A 1 100 ? 5.963 -0.080 3.174 1.00 93.75 100 VAL A N 1
ATOM 818 C CA . VAL A 1 100 ? 5.942 0.610 1.872 1.00 93.75 100 VAL A CA 1
ATOM 819 C C . VAL A 1 100 ? 6.447 2.048 2.009 1.00 93.75 100 VAL A C 1
ATOM 821 O O . VAL A 1 100 ? 7.318 2.476 1.253 1.00 93.75 100 VAL A O 1
ATOM 824 N N . MET A 1 101 ? 5.957 2.795 3.004 1.00 93.31 101 MET A N 1
ATOM 825 C CA . MET A 1 101 ? 6.407 4.164 3.263 1.00 93.31 101 MET A CA 1
ATOM 826 C C . MET A 1 101 ? 7.912 4.225 3.556 1.00 93.31 101 MET A C 1
ATOM 828 O O . MET A 1 101 ? 8.597 5.123 3.057 1.00 93.31 101 MET A O 1
ATOM 832 N N . THR A 1 102 ? 8.440 3.291 4.350 1.00 91.38 102 THR A N 1
ATOM 833 C CA . THR A 1 102 ? 9.871 3.203 4.657 1.00 91.38 102 THR A CA 1
ATOM 834 C C . THR A 1 102 ? 10.691 2.913 3.403 1.00 91.38 102 THR A C 1
ATOM 836 O O . THR A 1 102 ? 11.627 3.664 3.127 1.00 91.38 102 THR A O 1
ATOM 839 N N . THR A 1 103 ? 10.316 1.907 2.611 1.00 89.81 103 THR A N 1
ATOM 840 C CA . THR A 1 103 ? 11.022 1.523 1.378 1.00 89.81 103 THR A CA 1
ATOM 841 C C . THR A 1 103 ? 11.071 2.683 0.381 1.00 89.81 103 THR A C 1
ATOM 843 O O . THR A 1 103 ? 12.151 3.127 -0.004 1.00 89.81 103 THR A O 1
ATOM 846 N N . LEU A 1 104 ? 9.923 3.301 0.080 1.00 86.69 104 LEU A N 1
ATOM 847 C CA . LEU A 1 104 ? 9.844 4.428 -0.863 1.00 86.69 104 LEU A CA 1
ATOM 848 C C . LEU A 1 104 ? 10.545 5.706 -0.361 1.00 86.69 104 LEU A C 1
ATOM 850 O O . LEU A 1 104 ? 10.862 6.610 -1.140 1.00 86.69 104 LEU A O 1
ATOM 854 N N . SER A 1 105 ? 10.776 5.829 0.949 1.00 79.44 105 SER A N 1
ATOM 855 C CA . SER A 1 105 ? 11.514 6.958 1.530 1.00 79.44 105 SER A CA 1
ATOM 856 C C . SER A 1 105 ? 13.032 6.780 1.454 1.00 79.44 105 SER A C 1
ATOM 858 O O . SER A 1 105 ? 13.753 7.778 1.440 1.00 79.44 105 SER A O 1
ATOM 860 N N . ILE A 1 106 ? 13.518 5.537 1.423 1.00 69.00 106 ILE A N 1
ATOM 861 C CA . ILE A 1 106 ? 14.947 5.218 1.315 1.00 69.00 106 ILE A CA 1
ATOM 862 C C . ILE A 1 106 ? 15.437 5.452 -0.120 1.00 69.00 106 ILE A C 1
ATOM 864 O O . ILE A 1 106 ? 16.505 6.030 -0.306 1.00 69.00 106 ILE A O 1
ATOM 868 N N . GLU A 1 107 ? 14.628 5.111 -1.122 1.00 57.97 107 GLU A N 1
ATOM 869 C CA . GLU A 1 107 ? 15.012 5.206 -2.540 1.00 57.97 107 GLU A CA 1
ATOM 870 C C . GLU A 1 107 ? 15.095 6.642 -3.088 1.00 57.97 107 GLU A C 1
ATOM 872 O O . GLU A 1 107 ? 15.780 6.891 -4.070 1.00 57.97 107 GLU A O 1
ATOM 877 N N . ASN A 1 108 ? 14.494 7.629 -2.414 1.00 50.50 108 ASN A N 1
ATOM 878 C CA . ASN A 1 108 ? 14.610 9.050 -2.788 1.00 50.50 108 ASN A CA 1
ATOM 879 C C . ASN A 1 108 ? 15.958 9.699 -2.391 1.00 50.50 108 ASN A C 1
ATOM 881 O O . ASN A 1 108 ? 16.122 10.909 -2.539 1.00 50.50 108 ASN A O 1
ATOM 885 N N . LYS A 1 109 ? 16.901 8.936 -1.819 1.00 44.62 109 LYS A N 1
ATOM 886 C CA . LYS A 1 109 ? 18.217 9.430 -1.370 1.00 44.62 109 LYS A CA 1
ATOM 887 C C . LYS A 1 109 ? 19.385 9.068 -2.299 1.00 44.62 109 LYS A C 1
ATOM 889 O O . LYS A 1 109 ? 20.527 9.278 -1.892 1.00 44.62 109 LYS A O 1
ATOM 894 N N . SER A 1 110 ? 19.131 8.510 -3.484 1.00 38.75 110 SER A N 1
ATOM 895 C CA . SER A 1 110 ? 20.174 8.178 -4.473 1.00 38.75 110 SER A CA 1
ATOM 896 C C .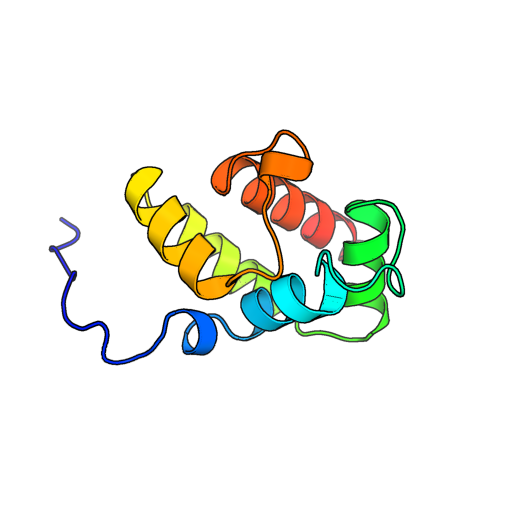 SER A 1 110 ? 20.237 9.189 -5.607 1.00 38.75 110 SER A C 1
ATOM 898 O O . SER A 1 110 ? 19.157 9.602 -6.080 1.00 38.75 110 SER A O 1
#

Sequence (110 aa):
MFSRLIRGWGNKPEKQYPALTGMLRVFLSCHHDDFGNTLEEMLQSYVTHHMPVLEARNEISILLQHENDDELNIIMSAIAGDEFRPAHWGETWRSFLIRVMTTLSIENKS

Foldseek 3Di:
DPDDPPDDPPDQLLRVLVLLLCLQQPQVFPVDCPQHDDPLSSLVSCVVVVGPLVSNLVSLVVLLPDPDLVVSQVSVCRSNPNGDDCVVVVDRSNRVSVVSNVSSVVVVPD

Radius of gyration: 13.87 Å; chains: 1; bounding box: 41×31×32 Å

pLDDT: mean 84.12, std 15.71, range [35.72, 96.31]

Secondary structure (DSSP, 8-state):
--------TTS-HHHHSHHHHHIIIIIS-TT--TT-SSHHHHHHHHHHTT--HHHHHHHHHHHHT---HHHHHHHHHHHHTTS--GGGGT--HHHHHHHHHHHHHHGGG-